Protein AF-K1T5Y8-F1 (afdb_monomer)

Nearest PDB structures (foldseek):
  9g2a-assembly1_B  TM=8.683E-01  e=1.234E-01  Staphylococcus aureus subsp. aureus N315
  5hk3-assembly1_A  TM=8.525E-01  e=1.234E-01  Mycobacterium tuberculosis H37Rv
  4mzm-assembly1_B  TM=7.540E-01  e=2.104E-01  Staphylococcus aureus subsp. aureus N315
  3db4-assembly1_A  TM=5.643E-01  e=4.244E+00  Homo sapiens

Foldseek 3Di:
DPPVVVVVVVVLVVVLV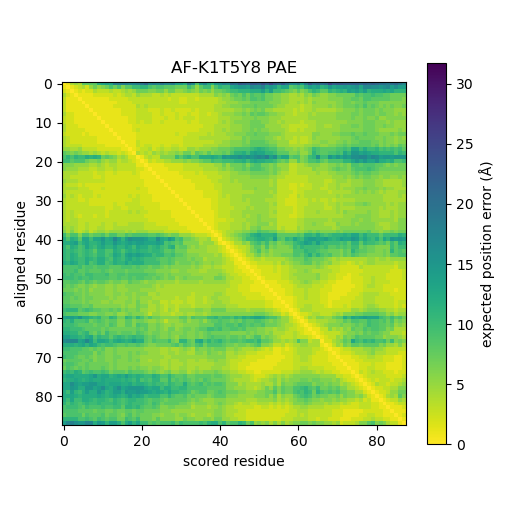VVPDPLSVQVVVQVVVVVCCVPPNPDDDDDDDAQDWDFDAQGRDDPPDDGGTDIWHFHDDDPPDPDTDIHD

Organism: NCBI:txid408170

Radius of gyration: 16.42 Å; Cα contacts (8 Å, |Δi|>4): 86; chains: 1; bounding box: 29×34×40 Å

pLDDT: mean 88.43, std 6.02, range [68.69, 96.88]

Mean predicted aligned error: 5.57 Å

Sequence (88 aa):
MNTEIHNNLEEAKIFLDTINTPDAIQFSEWTKEKTYLRYNGKLPQFPIYNNFIYWCNLGVNIGSEQNKLRPVLILRSSKNSPICTILL

Structure (mmCIF, N/CA/C/O backbone):
data_AF-K1T5Y8-F1
#
_entry.id   AF-K1T5Y8-F1
#
loop_
_atom_site.group_PDB
_atom_site.id
_atom_site.type_symbol
_atom_site.label_atom_id
_atom_site.label_alt_id
_atom_site.label_comp_id
_atom_site.label_asym_id
_atom_site.label_entity_id
_atom_site.label_seq_id
_atom_site.pdbx_PDB_ins_code
_atom_site.Cartn_x
_atom_site.Cartn_y
_atom_site.Cartn_z
_atom_site.occupancy
_atom_site.B_iso_or_equiv
_atom_site.auth_seq_id
_atom_site.auth_comp_id
_atom_site.auth_asym_id
_atom_site.auth_atom_id
_atom_site.pdbx_PDB_model_num
ATOM 1 N N . MET A 1 1 ? 9.045 24.508 -13.428 1.00 68.69 1 MET A N 1
ATOM 2 C CA . MET A 1 1 ? 8.889 23.098 -13.006 1.00 68.69 1 MET A CA 1
ATOM 3 C C . MET A 1 1 ? 9.989 22.797 -12.001 1.00 68.69 1 MET A C 1
ATOM 5 O O . MET A 1 1 ? 11.074 23.329 -12.189 1.00 68.69 1 MET A O 1
ATOM 9 N N . ASN A 1 2 ? 9.731 22.049 -10.926 1.00 93.31 2 ASN A N 1
ATOM 10 C CA . ASN A 1 2 ? 10.803 21.673 -9.998 1.00 93.31 2 ASN A CA 1
ATOM 11 C C . ASN A 1 2 ? 11.689 20.614 -10.681 1.00 93.31 2 ASN A C 1
ATOM 13 O O . ASN A 1 2 ? 11.192 19.547 -11.039 1.00 93.31 2 ASN A O 1
ATOM 17 N N . THR A 1 3 ? 12.964 20.943 -10.900 1.00 94.19 3 THR A N 1
ATOM 18 C CA . THR A 1 3 ? 13.915 20.127 -11.671 1.00 94.19 3 THR A CA 1
ATOM 19 C C . THR A 1 3 ? 14.169 18.765 -11.030 1.00 94.19 3 THR A C 1
ATOM 21 O O . THR A 1 3 ? 14.251 17.764 -11.730 1.00 94.19 3 THR A O 1
ATOM 24 N N . GLU A 1 4 ? 14.229 18.707 -9.701 1.00 95.25 4 GLU A N 1
ATOM 25 C CA . GLU A 1 4 ? 14.463 17.466 -8.959 1.00 95.25 4 GLU A CA 1
ATOM 26 C C . GLU A 1 4 ? 13.259 16.523 -9.066 1.00 95.25 4 GLU A C 1
ATOM 28 O O . GLU A 1 4 ? 13.411 15.344 -9.376 1.00 95.25 4 GLU A O 1
ATOM 33 N N . ILE A 1 5 ? 12.042 17.060 -8.904 1.00 93.06 5 ILE A N 1
ATOM 34 C CA . ILE A 1 5 ? 10.804 16.282 -9.069 1.00 93.06 5 ILE A CA 1
ATOM 35 C C . ILE A 1 5 ? 10.705 15.728 -10.492 1.00 93.06 5 ILE A C 1
ATOM 37 O O . ILE A 1 5 ? 10.322 14.577 -10.672 1.00 93.06 5 ILE A O 1
ATOM 41 N N . HIS A 1 6 ? 11.052 16.531 -11.501 1.00 94.38 6 HIS A N 1
ATOM 42 C CA . HIS A 1 6 ? 11.028 16.080 -12.888 1.00 94.38 6 HIS A CA 1
ATOM 43 C C . HIS A 1 6 ? 11.983 14.912 -13.134 1.00 94.38 6 HIS A C 1
ATOM 45 O O . HIS A 1 6 ? 11.545 13.890 -13.656 1.00 94.38 6 HIS A O 1
ATOM 51 N N . ASN A 1 7 ? 13.246 15.048 -12.722 1.00 96.88 7 ASN A N 1
ATOM 52 C CA . ASN A 1 7 ? 14.264 14.023 -12.938 1.00 96.88 7 ASN A CA 1
ATOM 53 C C . ASN A 1 7 ? 13.871 12.701 -12.266 1.00 96.88 7 ASN A C 1
ATOM 55 O O . ASN A 1 7 ? 13.891 11.660 -12.914 1.00 96.88 7 ASN A O 1
ATOM 59 N N . ASN A 1 8 ? 13.399 12.758 -11.015 1.00 94.94 8 ASN A N 1
ATOM 60 C CA . ASN A 1 8 ? 12.940 11.573 -10.287 1.00 94.94 8 ASN A CA 1
ATOM 61 C C . ASN A 1 8 ? 11.782 10.853 -11.004 1.00 94.94 8 ASN A C 1
ATOM 63 O O . ASN A 1 8 ? 11.720 9.624 -11.013 1.00 94.94 8 ASN A O 1
ATOM 67 N N . LEU A 1 9 ? 10.848 11.606 -11.597 1.00 94.25 9 LEU A N 1
ATOM 68 C CA . LEU A 1 9 ? 9.717 11.029 -12.328 1.00 94.25 9 LEU A CA 1
ATOM 69 C C . LEU A 1 9 ? 10.130 10.449 -13.687 1.00 94.25 9 LEU A C 1
ATOM 71 O O . LEU A 1 9 ? 9.604 9.404 -14.066 1.00 94.25 9 LEU A O 1
ATOM 75 N N . GLU A 1 10 ? 11.061 11.081 -14.405 1.00 95.62 10 GLU A N 1
ATOM 76 C CA . GLU A 1 10 ? 11.575 10.543 -15.673 1.00 95.62 10 GLU A CA 1
ATOM 77 C C . GLU A 1 10 ? 12.398 9.268 -15.458 1.00 95.62 10 GLU A C 1
ATOM 79 O O . GLU A 1 10 ? 12.196 8.292 -16.177 1.00 95.62 10 GLU A O 1
ATOM 84 N N . GLU A 1 11 ? 13.259 9.219 -14.439 1.00 95.50 11 GLU A N 1
ATOM 85 C CA . GLU A 1 11 ? 13.999 7.999 -14.088 1.00 95.50 11 GLU A CA 1
ATOM 86 C C . GLU A 1 11 ? 13.047 6.847 -13.736 1.00 95.50 11 GLU A C 1
ATOM 88 O O . GLU A 1 11 ? 13.191 5.733 -14.248 1.00 95.50 11 GLU A O 1
ATOM 93 N N . ALA A 1 12 ? 12.025 7.122 -12.918 1.00 94.00 12 ALA A N 1
ATOM 94 C CA . ALA A 1 12 ? 11.011 6.134 -12.562 1.00 94.00 12 ALA A CA 1
ATOM 95 C C . ALA A 1 12 ? 10.225 5.645 -13.787 1.00 94.00 12 ALA A C 1
ATOM 97 O O . ALA A 1 12 ? 9.966 4.449 -13.918 1.00 94.00 12 ALA A O 1
ATOM 98 N N . LYS A 1 13 ? 9.864 6.553 -14.698 1.00 94.62 13 LYS A N 1
ATOM 99 C CA . LYS A 1 13 ? 9.176 6.217 -15.946 1.00 94.62 13 LYS A CA 1
ATOM 100 C C . LYS A 1 13 ? 10.027 5.305 -16.827 1.00 94.62 13 LYS A C 1
ATOM 102 O O . LYS A 1 13 ? 9.532 4.261 -17.234 1.00 94.62 13 LYS A O 1
ATOM 107 N N . ILE A 1 14 ? 11.297 5.651 -17.066 1.00 95.62 14 ILE A N 1
ATOM 108 C CA . ILE A 1 14 ? 12.217 4.820 -17.862 1.00 95.62 14 ILE A CA 1
ATOM 109 C C . ILE A 1 14 ? 12.276 3.400 -17.285 1.00 95.62 14 ILE A C 1
ATOM 111 O O . ILE A 1 14 ? 12.188 2.423 -18.026 1.00 95.62 14 ILE A O 1
ATOM 115 N N . PHE A 1 15 ? 12.372 3.274 -15.959 1.00 93.62 15 PHE A N 1
ATOM 11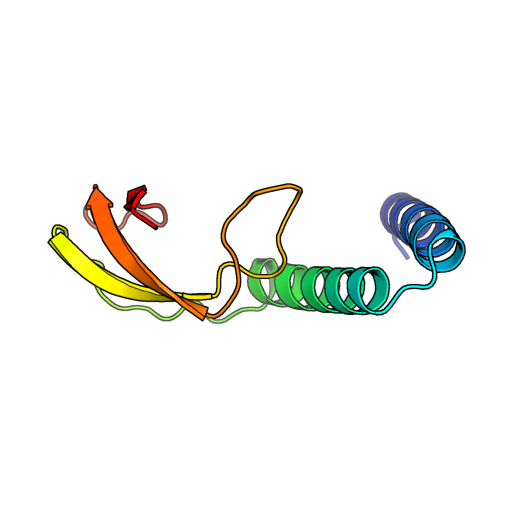6 C CA . PHE A 1 15 ? 12.399 1.972 -15.298 1.00 93.62 15 PHE A CA 1
ATOM 117 C C . PHE A 1 15 ? 11.089 1.186 -15.478 1.00 93.62 15 PHE A C 1
ATOM 119 O O . PHE A 1 15 ? 11.115 0.006 -15.832 1.00 93.62 15 PHE A O 1
ATOM 126 N N . LEU A 1 16 ? 9.931 1.822 -15.291 1.00 92.44 16 LEU A N 1
ATOM 127 C CA . LEU A 1 16 ? 8.631 1.170 -15.490 1.00 92.44 16 LEU A CA 1
ATOM 128 C C . LEU A 1 16 ? 8.428 0.725 -16.948 1.00 92.44 16 LEU A C 1
ATOM 130 O O . LEU A 1 16 ? 7.973 -0.398 -17.185 1.00 92.44 16 LEU A O 1
ATOM 134 N N . ASP A 1 17 ? 8.844 1.555 -17.905 1.00 92.12 17 ASP A N 1
ATOM 135 C CA . ASP A 1 17 ? 8.785 1.260 -19.339 1.00 92.12 17 ASP A CA 1
ATOM 136 C C . ASP A 1 17 ? 9.694 0.076 -19.718 1.00 92.12 17 ASP A C 1
ATOM 138 O O . ASP A 1 17 ? 9.345 -0.696 -20.610 1.00 92.12 17 ASP A O 1
ATOM 142 N N . THR A 1 18 ? 10.829 -0.130 -19.031 1.00 93.38 18 THR A N 1
ATOM 143 C CA . THR A 1 18 ? 11.683 -1.314 -19.276 1.00 93.38 18 THR A CA 1
ATOM 144 C C . THR A 1 18 ? 11.052 -2.635 -18.835 1.00 93.38 18 THR A C 1
ATOM 146 O O . THR A 1 18 ? 11.345 -3.669 -19.432 1.00 93.38 18 THR A O 1
ATOM 149 N N . ILE A 1 19 ? 10.186 -2.623 -17.817 1.00 90.25 19 ILE A N 1
ATOM 150 C CA . ILE A 1 19 ? 9.476 -3.824 -17.350 1.00 90.25 19 ILE A CA 1
ATOM 151 C C . ILE A 1 19 ? 8.288 -4.131 -18.272 1.00 90.25 19 ILE A C 1
ATOM 153 O O . ILE A 1 19 ? 8.086 -5.285 -18.646 1.00 90.25 19 ILE A O 1
ATOM 157 N N . 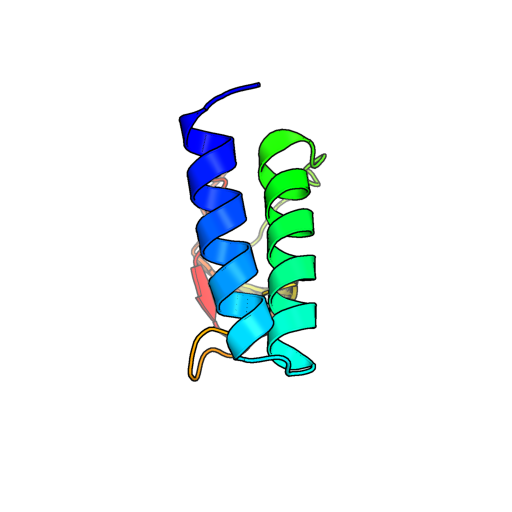ASN A 1 20 ? 7.512 -3.101 -18.637 1.00 77.94 20 ASN A N 1
ATOM 158 C CA . ASN A 1 20 ? 6.367 -3.162 -19.555 1.00 77.94 20 ASN A CA 1
ATOM 159 C C . ASN A 1 20 ? 5.346 -4.286 -19.255 1.00 77.94 20 ASN A C 1
ATOM 161 O O . ASN A 1 20 ? 4.863 -4.976 -20.155 1.00 77.94 20 ASN A O 1
ATOM 165 N N . THR A 1 21 ? 5.016 -4.489 -17.977 1.00 88.75 21 THR A N 1
ATOM 166 C CA . THR A 1 21 ? 3.985 -5.446 -17.541 1.00 88.75 21 THR A CA 1
ATOM 167 C C . THR A 1 21 ? 2.719 -4.730 -17.057 1.00 88.75 21 THR A C 1
ATOM 169 O O . THR A 1 21 ? 2.788 -3.574 -16.630 1.00 88.75 21 THR A O 1
ATOM 172 N N . PRO A 1 22 ? 1.552 -5.408 -17.047 1.00 87.38 22 PRO A N 1
ATOM 173 C CA . PRO A 1 22 ? 0.334 -4.871 -16.432 1.00 87.38 22 PRO A CA 1
ATOM 174 C C . PRO A 1 22 ? 0.538 -4.417 -14.978 1.00 87.38 22 PRO A C 1
ATOM 176 O O . PRO A 1 22 ? -0.004 -3.391 -14.573 1.00 87.38 22 PRO A O 1
ATOM 179 N N . ASP A 1 23 ? 1.374 -5.129 -14.220 1.00 85.06 23 ASP A N 1
ATOM 180 C CA . ASP A 1 23 ? 1.738 -4.774 -12.846 1.00 85.06 23 ASP A CA 1
ATOM 181 C C . ASP A 1 23 ? 2.475 -3.426 -12.772 1.00 85.06 23 ASP A C 1
ATOM 183 O O . ASP A 1 23 ? 2.181 -2.610 -11.898 1.00 85.06 23 ASP A O 1
ATOM 187 N N . ALA A 1 24 ? 3.397 -3.150 -13.704 1.00 89.00 24 ALA A N 1
ATOM 188 C CA . ALA A 1 24 ? 4.112 -1.873 -13.764 1.00 89.00 24 ALA A CA 1
ATOM 189 C C . ALA A 1 24 ? 3.159 -0.704 -14.074 1.00 89.00 24 ALA A C 1
ATOM 191 O O . ALA A 1 24 ? 3.255 0.362 -13.457 1.00 89.00 24 ALA A O 1
ATOM 192 N N . ILE A 1 25 ? 2.186 -0.925 -14.967 1.00 90.56 25 ILE A N 1
ATOM 193 C CA . ILE A 1 25 ? 1.124 0.048 -15.259 1.00 90.56 25 ILE A CA 1
ATOM 194 C C . ILE A 1 25 ? 0.302 0.308 -13.993 1.00 90.56 25 ILE A C 1
ATOM 196 O O . ILE A 1 25 ? 0.166 1.463 -13.585 1.00 90.56 25 ILE A O 1
ATOM 200 N N . GLN A 1 26 ? -0.162 -0.742 -13.314 1.00 88.94 26 GLN A N 1
ATOM 201 C CA . GLN A 1 26 ? -0.952 -0.615 -12.089 1.00 88.94 26 GLN A CA 1
ATOM 202 C C . GLN A 1 26 ? -0.183 0.113 -10.972 1.00 88.94 26 GLN A C 1
ATOM 204 O O . GLN A 1 26 ? -0.739 0.941 -10.246 1.00 88.94 26 GLN A O 1
ATOM 209 N N . PHE A 1 27 ? 1.116 -0.152 -10.838 1.00 89.81 27 PHE A N 1
ATOM 210 C CA . PHE A 1 27 ? 1.971 0.544 -9.881 1.00 89.81 27 PHE A CA 1
ATOM 211 C C . PHE A 1 27 ? 2.102 2.044 -10.197 1.00 89.81 27 PHE A C 1
ATOM 213 O O . PHE A 1 27 ? 2.081 2.883 -9.287 1.00 89.81 27 PHE A O 1
ATOM 220 N N . SER A 1 28 ? 2.190 2.406 -11.481 1.00 91.81 28 SER A N 1
ATOM 221 C CA . SER A 1 28 ? 2.210 3.807 -11.920 1.00 91.81 28 SER A CA 1
ATOM 222 C C . SER A 1 28 ? 0.898 4.532 -11.582 1.00 91.81 28 SER A C 1
ATOM 224 O O . SER A 1 28 ? 0.913 5.650 -11.056 1.00 91.81 28 SER A O 1
ATOM 226 N N . GLU A 1 29 ? -0.244 3.864 -11.779 1.00 91.50 29 GLU A N 1
ATOM 227 C CA . GLU A 1 29 ? -1.567 4.383 -11.428 1.00 91.50 29 GLU A CA 1
ATOM 228 C C . GLU A 1 29 ? -1.681 4.609 -9.921 1.00 91.50 29 GLU A C 1
ATOM 230 O O . GLU A 1 29 ? -2.068 5.695 -9.481 1.00 91.50 29 GLU A O 1
ATOM 235 N N . TRP A 1 30 ? -1.241 3.632 -9.124 1.00 89.94 30 TRP A N 1
ATOM 236 C CA . TRP A 1 30 ? -1.211 3.748 -7.671 1.00 89.94 30 TRP A CA 1
ATOM 237 C C . TRP A 1 30 ? -0.313 4.888 -7.188 1.00 89.94 30 TRP A C 1
ATOM 239 O O . TRP A 1 30 ? -0.657 5.596 -6.243 1.00 89.94 30 TRP A O 1
ATOM 249 N N . THR A 1 31 ? 0.825 5.118 -7.843 1.00 91.38 31 THR A N 1
ATOM 250 C CA . THR A 1 31 ? 1.733 6.225 -7.504 1.00 91.38 31 THR A CA 1
ATOM 251 C C . THR A 1 31 ? 1.055 7.583 -7.719 1.00 91.38 31 THR A C 1
ATOM 253 O O . THR A 1 31 ? 1.137 8.474 -6.861 1.00 91.38 31 THR A O 1
ATOM 256 N N . LYS A 1 32 ? 0.313 7.727 -8.822 1.00 91.50 32 LYS A N 1
ATOM 257 C CA . LYS A 1 32 ? -0.501 8.914 -9.116 1.00 9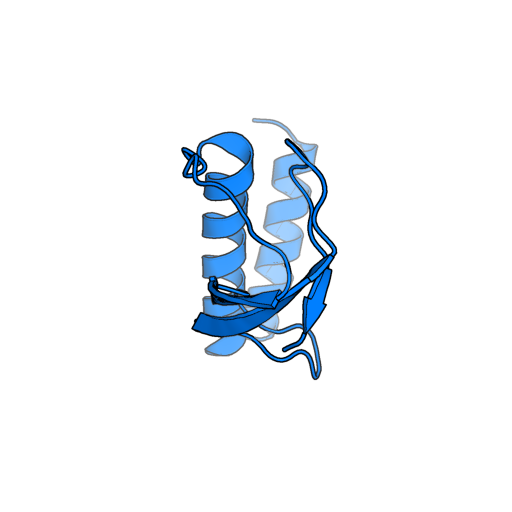1.50 32 LYS A CA 1
ATOM 258 C C . LYS A 1 32 ? -1.600 9.116 -8.067 1.00 91.50 32 LYS A C 1
ATOM 260 O O . LYS A 1 32 ? -1.720 10.206 -7.506 1.00 91.50 32 LYS A O 1
ATOM 265 N N . GLU A 1 33 ? -2.369 8.073 -7.760 1.00 89.56 33 GLU A N 1
ATOM 266 C CA . GLU A 1 33 ? -3.443 8.125 -6.759 1.00 89.56 33 GLU A CA 1
ATOM 267 C C . GLU A 1 33 ? -2.920 8.438 -5.355 1.00 89.56 33 GLU A C 1
ATOM 269 O O . GLU A 1 33 ? -3.452 9.316 -4.678 1.00 89.56 33 GLU A O 1
ATOM 274 N N . LYS A 1 34 ? -1.834 7.783 -4.929 1.00 89.25 34 LYS A N 1
ATOM 275 C CA . LYS A 1 34 ? -1.183 8.018 -3.634 1.00 89.25 34 LYS A CA 1
ATOM 276 C C . LYS A 1 34 ? -0.748 9.475 -3.483 1.00 89.25 34 LYS A C 1
ATOM 278 O O . LYS A 1 34 ? -0.928 10.062 -2.416 1.00 89.25 34 LYS A O 1
ATOM 283 N N . THR A 1 35 ? -0.210 10.070 -4.547 1.00 90.81 35 THR A N 1
ATOM 284 C CA . THR A 1 35 ? 0.184 11.486 -4.557 1.00 90.81 35 THR A CA 1
ATOM 285 C C . THR A 1 35 ? -1.031 12.392 -4.367 1.00 90.81 35 THR A C 1
ATOM 287 O O . THR A 1 35 ? -1.002 13.294 -3.527 1.00 90.81 35 THR A O 1
ATOM 290 N N . TYR A 1 36 ? -2.126 12.113 -5.079 1.00 89.25 36 TYR A N 1
ATOM 291 C CA . TYR A 1 36 ? -3.380 12.846 -4.913 1.00 89.25 36 TYR A CA 1
ATOM 292 C C . TYR A 1 36 ? -3.939 12.709 -3.491 1.00 89.25 36 TYR A C 1
ATOM 294 O O . TYR A 1 36 ? -4.257 13.715 -2.863 1.00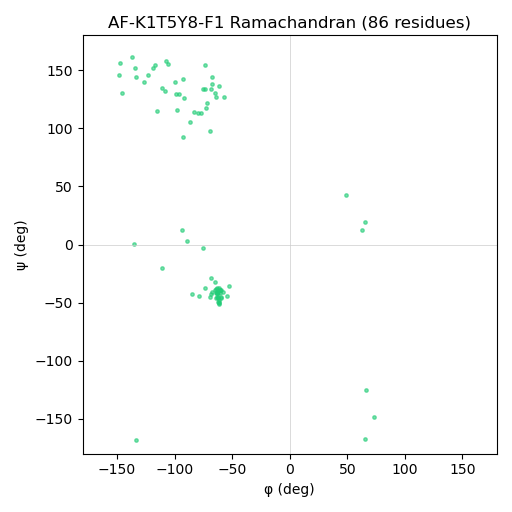 89.25 36 TYR A O 1
ATOM 302 N N . LEU A 1 37 ? -4.002 11.491 -2.947 1.00 85.81 3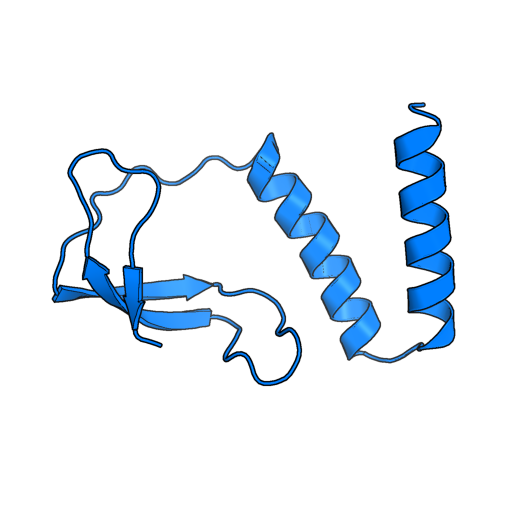7 LEU A N 1
ATOM 303 C CA . LEU A 1 37 ? -4.495 11.231 -1.592 1.00 85.81 37 LEU A CA 1
ATOM 304 C C . LEU A 1 37 ? -3.667 11.952 -0.524 1.00 85.81 37 LEU A C 1
ATOM 306 O O . LEU A 1 37 ? -4.236 12.491 0.421 1.00 85.81 37 LEU A O 1
ATOM 310 N N . ARG A 1 38 ? -2.339 12.002 -0.686 1.00 86.81 38 ARG A N 1
ATOM 311 C CA . ARG A 1 38 ? -1.432 12.631 0.281 1.00 86.81 38 ARG A CA 1
ATOM 312 C C . ARG A 1 38 ? -1.585 14.149 0.361 1.00 86.81 38 ARG A C 1
ATOM 314 O O . ARG A 1 38 ? -1.497 14.693 1.457 1.00 86.81 38 ARG A O 1
ATOM 321 N N . TYR A 1 39 ? -1.757 14.822 -0.776 1.00 87.94 39 TYR A N 1
ATOM 322 C CA . TYR A 1 39 ? -1.693 16.289 -0.839 1.00 87.94 39 TYR A CA 1
ATOM 323 C C . TYR A 1 39 ? -3.033 16.971 -1.132 1.00 87.94 39 TYR A C 1
ATOM 325 O O . TYR A 1 39 ? -3.180 18.151 -0.834 1.00 87.94 39 TYR A O 1
ATOM 333 N N . ASN A 1 40 ? -4.007 16.253 -1.695 1.00 85.75 40 ASN A N 1
ATOM 334 C CA . ASN A 1 40 ? -5.306 16.804 -2.095 1.00 85.75 40 ASN A CA 1
ATOM 335 C C . ASN A 1 40 ? -6.505 15.925 -1.682 1.00 85.75 40 ASN A C 1
ATOM 337 O O . ASN A 1 40 ? -7.658 16.256 -1.961 1.00 85.75 40 ASN A O 1
ATOM 341 N N . GLY A 1 41 ? -6.258 14.790 -1.023 1.00 73.50 41 GLY A N 1
ATOM 342 C CA . GLY A 1 41 ? -7.305 13.899 -0.548 1.00 73.50 41 GLY A CA 1
ATOM 343 C C . GLY A 1 41 ? -8.054 14.508 0.634 1.00 73.50 41 GLY A C 1
ATOM 344 O O . GLY A 1 41 ? -7.465 14.778 1.680 1.00 73.50 41 GLY A O 1
ATOM 345 N N . LYS A 1 42 ? -9.377 14.672 0.509 1.00 76.56 42 LYS A N 1
ATOM 346 C CA . LYS A 1 42 ? -10.236 14.871 1.683 1.00 76.56 42 LY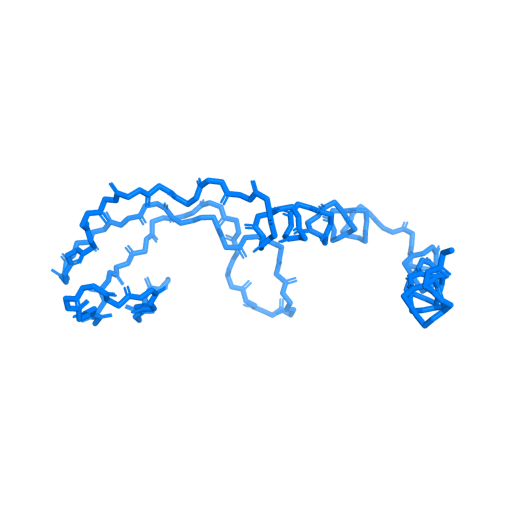S A CA 1
ATOM 347 C C . LYS A 1 42 ? -10.263 13.563 2.464 1.00 76.56 42 LYS A C 1
ATOM 349 O O . LYS A 1 42 ? -10.997 12.644 2.105 1.00 76.56 42 LYS A O 1
ATOM 354 N N . LEU A 1 43 ? -9.436 13.475 3.502 1.00 75.56 43 LEU A N 1
ATOM 355 C CA . LEU A 1 43 ? -9.443 12.321 4.388 1.00 75.56 43 LEU A CA 1
ATOM 356 C C . LEU A 1 43 ? -10.799 12.255 5.101 1.00 75.56 43 LEU A C 1
ATOM 358 O O . LEU A 1 43 ? -11.237 13.259 5.676 1.00 75.56 43 LEU A O 1
ATOM 362 N N . PRO A 1 44 ? -11.489 11.107 5.047 1.00 76.44 44 PRO A N 1
ATOM 363 C CA . PRO A 1 44 ? -12.766 10.964 5.714 1.00 76.44 44 PRO A CA 1
ATOM 364 C C . PRO A 1 44 ? -12.558 11.081 7.228 1.00 76.44 44 PRO A C 1
ATOM 366 O O . PRO A 1 44 ? -11.680 10.445 7.807 1.00 76.44 44 PRO A O 1
ATOM 369 N N . GLN A 1 45 ? -13.367 11.922 7.868 1.00 77.19 45 GLN A N 1
ATOM 370 C CA . GLN A 1 45 ? -13.352 12.085 9.317 1.00 77.19 45 GLN A CA 1
ATOM 371 C C . GLN A 1 45 ? -14.383 11.142 9.926 1.00 77.19 45 GLN A C 1
ATOM 373 O O . GLN A 1 45 ? -15.561 11.474 10.032 1.00 77.19 45 GLN A O 1
ATOM 378 N N . PHE A 1 46 ? -13.939 9.946 10.300 1.00 84.25 46 PHE A N 1
ATOM 379 C CA . PHE A 1 46 ? -14.733 9.013 11.091 1.00 84.25 46 PHE A CA 1
ATOM 380 C C . PHE A 1 46 ? -13.881 8.416 12.216 1.00 84.25 46 PHE A C 1
ATOM 382 O O . PHE A 1 46 ? -12.659 8.312 12.083 1.00 84.25 46 PHE A O 1
ATOM 389 N N . PRO A 1 47 ? -14.499 8.031 13.343 1.00 83.06 47 PRO A N 1
ATOM 390 C CA . PRO A 1 47 ? -13.777 7.406 14.440 1.00 83.06 47 PRO A CA 1
ATOM 391 C C . PRO A 1 47 ? -13.275 6.003 14.060 1.00 83.06 47 PRO A C 1
ATOM 393 O O . PRO A 1 47 ? -14.021 5.177 13.528 1.00 83.06 47 PRO A O 1
ATOM 396 N N . ILE A 1 48 ? -12.008 5.727 14.379 1.00 88.06 48 ILE A N 1
ATOM 397 C CA . ILE A 1 48 ? -11.395 4.399 14.262 1.00 88.06 48 ILE A CA 1
ATOM 398 C C . ILE A 1 48 ? -11.416 3.731 15.639 1.00 88.06 48 ILE A C 1
ATOM 400 O O . ILE A 1 48 ? -10.757 4.204 16.569 1.00 88.06 48 ILE A O 1
ATOM 404 N N . TYR A 1 49 ? -12.153 2.629 15.761 1.00 89.62 49 TYR A N 1
ATOM 405 C CA . TYR A 1 49 ? -12.305 1.878 17.007 1.00 89.62 49 TYR A CA 1
ATOM 406 C C . TYR A 1 49 ? -11.390 0.651 17.050 1.00 89.62 49 TYR A C 1
ATOM 408 O O . TYR A 1 49 ? -11.242 -0.065 16.061 1.00 89.62 49 TYR A O 1
ATOM 416 N N . ASN A 1 50 ? -10.805 0.384 18.220 1.00 92.25 50 ASN A N 1
ATOM 417 C CA . ASN A 1 50 ? -10.051 -0.848 18.468 1.00 92.25 50 ASN A CA 1
ATOM 418 C C . ASN A 1 50 ? -10.981 -2.064 18.461 1.00 92.25 50 ASN A C 1
ATOM 420 O O . ASN A 1 50 ? -12.092 -1.982 18.977 1.00 92.25 50 ASN A O 1
ATOM 424 N N . ASN A 1 51 ? -10.488 -3.192 17.949 1.00 93.56 51 ASN A N 1
ATOM 425 C CA . ASN A 1 51 ? -11.197 -4.468 17.801 1.00 93.56 51 ASN A CA 1
ATOM 426 C C . ASN A 1 51 ? -12.374 -4.445 16.810 1.00 93.56 51 ASN A C 1
ATOM 428 O O . ASN A 1 51 ? -13.233 -5.323 16.854 1.00 93.56 51 ASN A O 1
ATOM 432 N N . PHE A 1 52 ? -12.414 -3.463 15.908 1.00 93.88 52 PHE A N 1
ATOM 433 C CA . PHE A 1 52 ? -13.395 -3.392 14.824 1.00 93.88 52 PHE A CA 1
ATOM 434 C C . PHE A 1 52 ? -12.756 -3.757 13.484 1.00 93.88 52 PHE A C 1
ATOM 436 O O . PHE A 1 52 ? -11.545 -3.615 13.294 1.00 93.88 52 PHE A O 1
ATOM 443 N N . ILE A 1 53 ? -13.596 -4.215 12.555 1.00 94.38 53 ILE A N 1
ATOM 444 C CA . ILE A 1 53 ? -13.198 -4.540 11.187 1.00 94.38 53 ILE A CA 1
ATOM 445 C C . ILE A 1 53 ? -13.493 -3.347 10.283 1.00 94.38 53 ILE A C 1
ATOM 447 O O . ILE A 1 53 ? -14.616 -2.842 10.263 1.00 94.38 53 ILE A O 1
ATOM 451 N N . TYR A 1 54 ? -12.496 -2.934 9.507 1.00 92.94 54 TYR A N 1
ATOM 452 C CA . TYR A 1 54 ? -12.628 -1.895 8.489 1.00 92.94 54 TYR A CA 1
ATOM 453 C C . TYR A 1 54 ? -12.207 -2.445 7.133 1.00 92.94 54 TYR A C 1
ATOM 455 O O . TYR A 1 54 ? -11.297 -3.262 7.039 1.00 92.94 54 TYR A O 1
ATOM 463 N N . TRP A 1 55 ? -12.858 -1.984 6.069 1.00 92.19 55 TRP A N 1
ATOM 464 C CA . TRP A 1 55 ? -12.388 -2.233 4.712 1.00 92.19 55 TRP A CA 1
ATOM 465 C C . TRP A 1 55 ? -11.322 -1.201 4.361 1.00 92.19 55 TRP A C 1
ATOM 467 O O . TRP A 1 55 ? -11.614 -0.008 4.269 1.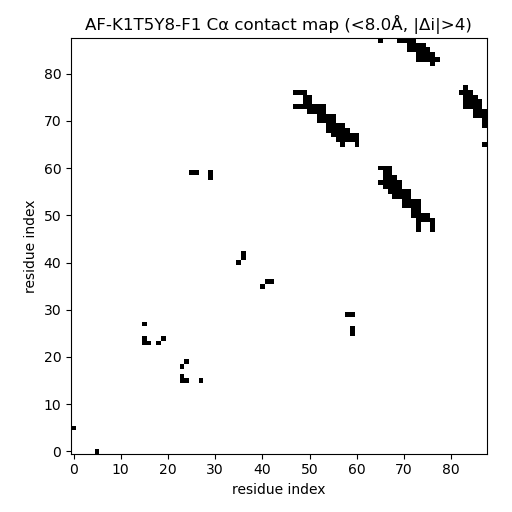00 92.19 55 TRP A O 1
ATOM 477 N N . CYS A 1 56 ? -10.087 -1.657 4.171 1.00 89.75 56 CYS A N 1
ATOM 478 C CA . CYS A 1 56 ? -8.958 -0.799 3.838 1.00 89.75 56 CYS A CA 1
ATOM 479 C C . CYS A 1 56 ? -8.493 -1.064 2.409 1.00 89.75 56 CYS A C 1
ATOM 481 O O . CYS A 1 56 ? -8.350 -2.215 1.999 1.00 89.75 56 CYS A O 1
ATOM 483 N N . ASN A 1 57 ? -8.242 0.011 1.660 1.00 89.19 57 ASN A N 1
ATOM 484 C CA . ASN A 1 57 ? -7.528 -0.059 0.391 1.00 89.19 57 ASN A CA 1
ATOM 485 C C . ASN A 1 57 ? -6.022 0.030 0.668 1.00 89.19 57 ASN A C 1
ATOM 487 O O . ASN A 1 57 ? -5.517 1.104 0.991 1.00 89.19 57 ASN A O 1
ATOM 491 N N . LEU A 1 58 ? -5.324 -1.100 0.557 1.00 88.06 58 LEU A N 1
ATOM 492 C CA . LEU A 1 58 ? -3.882 -1.203 0.805 1.00 88.06 58 LEU A CA 1
ATOM 493 C C . LEU A 1 58 ? -3.035 -0.930 -0.451 1.00 88.06 58 LEU A C 1
ATOM 495 O O . LEU A 1 58 ? -1.812 -1.017 -0.398 1.00 88.06 58 LEU A O 1
ATOM 499 N N . GLY A 1 59 ? -3.666 -0.579 -1.576 1.00 86.88 59 GLY A N 1
ATOM 500 C CA . GLY A 1 59 ? -2.981 -0.265 -2.828 1.00 86.88 59 GLY A CA 1
ATOM 501 C C . GLY A 1 59 ? -2.413 -1.494 -3.542 1.00 86.88 59 GLY A C 1
ATOM 502 O O . GLY A 1 59 ? -2.989 -2.584 -3.486 1.00 86.88 59 GLY A O 1
ATOM 503 N N . VAL A 1 60 ? -1.295 -1.290 -4.242 1.00 86.06 60 VAL A N 1
ATOM 504 C CA . VAL A 1 60 ? -0.533 -2.315 -4.984 1.00 86.06 60 VAL A CA 1
ATOM 505 C C . VAL A 1 60 ? 0.560 -2.897 -4.079 1.00 86.06 60 VAL A C 1
ATOM 507 O O . VAL A 1 60 ? 1.128 -2.156 -3.279 1.00 86.06 60 VAL A O 1
ATOM 510 N N . ASN A 1 61 ? 0.837 -4.206 -4.175 1.00 80.50 61 ASN A N 1
ATOM 511 C CA . ASN A 1 61 ? 1.797 -4.865 -3.275 1.00 80.50 61 ASN A CA 1
ATOM 512 C C . ASN A 1 61 ? 3.227 -4.476 -3.630 1.00 80.50 61 ASN A C 1
ATOM 514 O O . ASN A 1 61 ? 3.554 -4.212 -4.786 1.00 80.50 61 ASN A O 1
ATOM 518 N N . ILE A 1 62 ? 4.094 -4.560 -2.628 1.00 80.94 62 ILE A N 1
ATOM 519 C CA . ILE A 1 62 ? 5.533 -4.638 -2.824 1.00 80.94 62 ILE A CA 1
ATOM 520 C C . ILE A 1 62 ? 5.979 -6.010 -2.299 1.00 80.94 62 ILE A C 1
ATOM 522 O O . ILE A 1 62 ? 5.822 -6.326 -1.122 1.00 80.94 62 ILE A O 1
ATOM 526 N N . GLY A 1 63 ? 6.480 -6.878 -3.183 1.00 82.06 63 GLY A N 1
ATOM 527 C CA . GLY A 1 63 ? 6.882 -8.243 -2.819 1.00 82.06 63 GLY A CA 1
ATOM 528 C C . GLY A 1 63 ? 5.701 -9.124 -2.388 1.00 82.06 63 GLY A C 1
ATOM 529 O O . GLY A 1 63 ? 4.729 -9.266 -3.123 1.00 82.06 63 GLY A O 1
ATOM 530 N N . SER A 1 64 ? 5.779 -9.724 -1.199 1.00 83.06 64 SER A N 1
ATOM 531 C CA . SER A 1 64 ? 4.756 -10.658 -0.686 1.00 83.06 64 SER A CA 1
ATOM 532 C C . SER A 1 64 ? 3.687 -9.995 0.193 1.00 83.06 64 SER A C 1
ATOM 534 O O . SER A 1 64 ? 2.943 -10.689 0.888 1.00 83.06 64 SER A O 1
ATOM 536 N N . GLU A 1 65 ? 3.616 -8.662 0.207 1.00 84.62 65 GLU A N 1
ATOM 537 C CA . GLU A 1 65 ? 2.598 -7.923 0.958 1.00 84.62 65 GLU A CA 1
ATOM 538 C C . GLU A 1 65 ? 1.181 -8.254 0.470 1.00 84.62 65 GL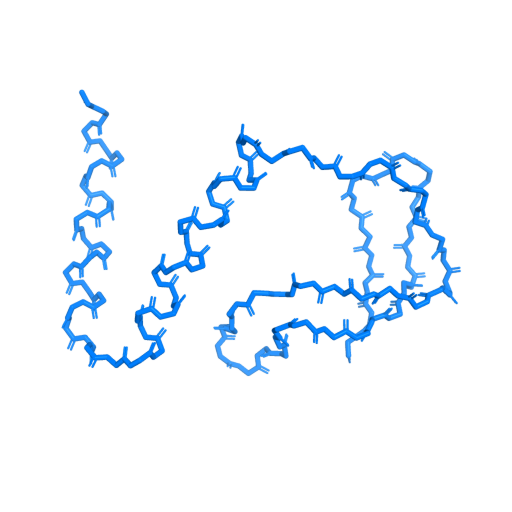U A C 1
ATOM 540 O O . GLU A 1 65 ? 0.901 -8.291 -0.731 1.00 84.62 65 GLU A O 1
ATOM 545 N N . GLN A 1 66 ? 0.256 -8.453 1.410 1.00 79.75 66 GLN A N 1
ATOM 546 C CA . GLN A 1 66 ? -1.163 -8.540 1.079 1.00 79.75 66 GLN A CA 1
ATOM 547 C C . GLN A 1 66 ? -1.702 -7.145 0.748 1.00 79.75 66 GLN A C 1
ATOM 549 O O . GLN A 1 66 ? -1.446 -6.186 1.472 1.00 79.75 66 GLN A O 1
ATOM 554 N N . ASN A 1 67 ? -2.456 -7.032 -0.345 1.00 82.81 67 ASN A N 1
ATOM 555 C CA . ASN A 1 67 ? -2.822 -5.747 -0.940 1.00 82.81 67 ASN A CA 1
ATOM 556 C C . ASN A 1 67 ? -4.320 -5.658 -1.300 1.00 82.81 67 ASN A C 1
ATOM 558 O O . ASN A 1 67 ? -5.117 -6.520 -0.909 1.00 82.81 67 ASN A O 1
ATOM 562 N N . LYS A 1 68 ? -4.684 -4.614 -2.066 1.00 83.88 68 LYS A N 1
ATOM 563 C CA . LYS A 1 68 ? -6.045 -4.304 -2.546 1.00 83.88 68 LYS A CA 1
ATOM 564 C C . LYS A 1 68 ? -7.026 -3.961 -1.417 1.00 83.88 68 LYS A C 1
ATOM 566 O O . LYS A 1 68 ? -6.635 -3.639 -0.297 1.00 83.88 68 LYS A O 1
ATOM 571 N N . LEU A 1 69 ? -8.314 -3.938 -1.759 1.00 89.00 69 LEU A N 1
ATOM 572 C CA . LEU A 1 69 ? -9.418 -3.674 -0.848 1.00 89.00 69 LEU A CA 1
ATOM 573 C C . LEU A 1 69 ? -9.746 -4.941 -0.049 1.00 89.00 69 LEU A C 1
ATOM 575 O O . LEU A 1 69 ? -10.212 -5.926 -0.623 1.00 89.00 69 LEU A O 1
ATOM 579 N N . ARG A 1 70 ? -9.515 -4.918 1.266 1.00 91.81 70 ARG A N 1
ATOM 580 C CA . ARG A 1 70 ? -9.790 -6.066 2.142 1.00 91.81 70 ARG A CA 1
ATOM 581 C C . ARG A 1 70 ? -10.213 -5.665 3.554 1.00 91.81 70 ARG A C 1
ATOM 583 O O . ARG A 1 70 ? -9.885 -4.558 3.989 1.00 91.81 70 ARG A O 1
ATOM 590 N N . PRO A 1 71 ? -10.940 -6.543 4.268 1.00 94.44 71 PRO A N 1
ATOM 591 C CA . PRO A 1 71 ? -11.215 -6.350 5.682 1.00 94.44 71 PRO A CA 1
ATOM 592 C C . PRO A 1 71 ? -9.925 -6.467 6.498 1.00 94.44 71 PRO A C 1
ATOM 594 O O . PRO A 1 71 ? -9.113 -7.358 6.261 1.00 94.44 71 PRO A O 1
ATOM 597 N N . VAL A 1 72 ? -9.762 -5.575 7.470 1.00 94.56 72 VAL A N 1
ATOM 598 C CA . VAL A 1 72 ? -8.628 -5.541 8.397 1.00 94.56 72 VAL A CA 1
ATOM 599 C C . VAL A 1 72 ? -9.145 -5.348 9.814 1.00 94.56 72 VAL A C 1
ATOM 601 O O . VAL A 1 72 ? -10.117 -4.619 10.026 1.00 94.56 72 VAL A O 1
ATOM 604 N N . LEU A 1 73 ? -8.499 -5.978 10.792 1.00 95.62 73 LEU A N 1
ATOM 605 C CA . LEU A 1 73 ? -8.822 -5.793 12.206 1.00 95.62 73 LEU A CA 1
ATOM 606 C C . LEU A 1 73 ? -7.951 -4.680 12.791 1.00 95.62 73 LEU A C 1
ATOM 608 O O . LEU A 1 73 ? -6.726 -4.760 12.732 1.00 95.62 73 LEU A O 1
ATOM 612 N N . ILE A 1 74 ? -8.561 -3.671 13.411 1.00 95.00 74 ILE A N 1
ATOM 613 C CA . ILE A 1 74 ? -7.812 -2.635 14.132 1.00 95.00 74 ILE A CA 1
ATOM 614 C C . ILE A 1 74 ? -7.356 -3.188 15.482 1.00 95.00 74 ILE A C 1
ATOM 616 O O . ILE A 1 74 ? -8.174 -3.423 16.370 1.00 95.00 74 ILE A O 1
ATOM 620 N N . LEU A 1 75 ? -6.046 -3.358 15.660 1.00 94.62 75 LEU A N 1
ATOM 621 C CA . LEU A 1 75 ? -5.458 -3.825 16.918 1.00 94.62 75 LEU A CA 1
ATOM 622 C C . LEU A 1 75 ? -5.228 -2.679 17.901 1.00 94.62 75 LEU A C 1
ATOM 624 O O . LEU A 1 75 ? -5.445 -2.824 19.104 1.00 94.62 75 LEU A O 1
ATOM 628 N N . ARG A 1 76 ? -4.718 -1.550 17.394 1.00 89.50 76 ARG A N 1
ATOM 629 C CA . ARG A 1 76 ? -4.352 -0.390 18.210 1.00 89.50 76 ARG A CA 1
ATOM 630 C C . ARG A 1 76 ? -4.619 0.911 17.470 1.00 89.50 76 ARG A C 1
ATOM 632 O O . ARG A 1 76 ? -4.155 1.115 16.355 1.00 89.50 76 ARG A O 1
ATOM 639 N N . SER A 1 77 ? -5.305 1.809 18.148 1.00 89.38 77 SER A N 1
ATOM 640 C CA . SER A 1 77 ? -5.645 3.163 17.745 1.00 89.38 77 SER A CA 1
ATOM 641 C C . SER A 1 77 ? -5.695 4.009 19.014 1.00 89.38 77 SER A C 1
ATOM 643 O O . SER A 1 77 ? -6.074 3.520 20.086 1.00 89.38 77 SER A O 1
ATOM 645 N N . SER A 1 78 ? -5.294 5.270 18.905 1.00 85.75 78 SER A N 1
ATOM 646 C CA . SER A 1 78 ? -5.408 6.263 19.970 1.00 85.75 78 SER A CA 1
ATOM 647 C C . SER A 1 78 ? -6.325 7.398 19.527 1.00 85.75 78 SER A C 1
ATOM 649 O O . SER A 1 78 ? -6.518 7.656 18.337 1.00 85.75 78 SER A O 1
ATOM 651 N N . LYS A 1 79 ? -6.934 8.075 20.504 1.00 80.88 79 LYS A N 1
ATOM 652 C CA . LYS A 1 79 ? -7.872 9.168 20.239 1.00 80.88 79 LYS A CA 1
ATOM 653 C C . LYS A 1 79 ? -7.179 10.250 19.401 1.00 80.88 79 LYS A C 1
ATOM 655 O O . LYS A 1 79 ? -6.123 10.737 19.791 1.00 80.88 79 LYS A O 1
ATOM 660 N N . ASN A 1 80 ? -7.795 10.622 18.279 1.00 76.06 80 ASN A N 1
ATOM 661 C CA . ASN A 1 80 ? -7.301 11.611 17.310 1.00 76.06 80 ASN A CA 1
ATOM 662 C C . ASN A 1 80 ? -5.974 11.255 16.610 1.00 76.06 80 ASN A C 1
ATOM 664 O O . ASN A 1 80 ? -5.385 12.124 15.969 1.00 76.06 80 ASN A O 1
ATOM 668 N N . SER A 1 81 ? -5.487 10.014 16.708 1.00 81.12 81 SER A N 1
ATOM 669 C CA . SER A 1 81 ? -4.284 9.619 15.975 1.00 81.12 81 SER A CA 1
ATOM 670 C C . SER A 1 81 ? -4.585 9.415 14.490 1.00 81.12 81 SER A C 1
ATOM 672 O O . SER A 1 81 ? -5.546 8.718 14.159 1.00 81.12 81 SER A O 1
ATOM 674 N N . PRO A 1 82 ? -3.745 9.949 13.583 1.00 79.31 82 PRO A N 1
ATOM 675 C CA . PRO A 1 82 ? -3.840 9.665 12.153 1.00 79.31 82 PRO A CA 1
ATOM 676 C C . PRO A 1 82 ? -3.305 8.271 11.781 1.00 79.31 82 PRO A C 1
ATOM 678 O O . PRO A 1 82 ? -3.334 7.897 10.613 1.00 79.31 82 PRO A O 1
ATOM 681 N N . ILE A 1 83 ? -2.777 7.513 12.749 1.00 85.62 83 ILE A N 1
ATOM 682 C CA . ILE A 1 83 ? -2.124 6.216 12.541 1.00 85.62 83 ILE A CA 1
ATOM 683 C C . ILE A 1 83 ? -2.764 5.169 13.457 1.00 85.62 83 ILE A C 1
ATOM 685 O O . ILE A 1 83 ? -3.035 5.436 14.632 1.00 85.62 83 ILE A O 1
ATOM 689 N N . CYS A 1 84 ? -2.957 3.962 12.926 1.00 90.31 84 CYS A N 1
ATOM 690 C CA . CYS A 1 84 ? -3.390 2.786 13.673 1.00 90.31 84 CYS A CA 1
ATOM 691 C C . CYS A 1 84 ? -2.593 1.544 13.246 1.00 90.31 84 CYS A C 1
ATOM 693 O O . CYS A 1 84 ? -1.966 1.519 12.188 1.00 90.31 84 CYS A O 1
ATOM 695 N N . THR A 1 85 ? -2.605 0.515 14.089 1.00 93.44 85 THR A N 1
ATOM 696 C CA . THR A 1 85 ? -2.057 -0.809 13.786 1.00 93.44 85 THR A CA 1
ATOM 697 C C . THR A 1 85 ? -3.191 -1.727 13.363 1.00 93.44 85 THR A C 1
ATOM 699 O O . THR A 1 85 ? -4.183 -1.856 14.086 1.00 93.44 85 THR A O 1
ATOM 702 N N . ILE A 1 86 ? -3.014 -2.392 12.225 1.00 94.12 86 ILE A N 1
ATOM 703 C CA . ILE A 1 86 ? -3.996 -3.305 11.645 1.00 94.12 86 ILE A CA 1
ATOM 704 C C . ILE A 1 86 ? -3.428 -4.722 11.537 1.00 94.12 86 ILE A C 1
ATOM 706 O O . ILE A 1 86 ? -2.217 -4.896 11.407 1.00 94.12 86 ILE A O 1
ATOM 710 N N . LEU A 1 87 ? -4.308 -5.718 11.583 1.00 92.44 87 LEU A N 1
ATOM 711 C CA . LEU A 1 87 ? -4.033 -7.107 11.218 1.00 92.44 87 LEU A CA 1
ATOM 712 C C . LEU A 1 87 ? -4.750 -7.418 9.896 1.00 92.44 87 LEU A C 1
ATOM 714 O O . LEU A 1 87 ? -5.926 -7.069 9.747 1.00 92.44 87 LEU A O 1
ATOM 718 N N . LEU A 1 88 ? -4.017 -8.032 8.964 1.00 87.12 88 LEU A N 1
ATOM 719 C CA . LEU A 1 88 ? -4.386 -8.270 7.563 1.00 87.12 88 LEU A CA 1
ATOM 720 C C . LEU A 1 88 ? -4.577 -9.753 7.253 1.00 87.12 88 LEU A C 1
ATOM 722 O O . LEU A 1 88 ? -3.815 -10.559 7.833 1.00 87.12 88 LEU A O 1
#

Secondary structure (DSSP, 8-state):
--HHHHHHHHHHHHHHHHH--HHHHHHHHHHHHHHHHHHH---------TT-EEEEE--S-STT---SEEEEEEEEE-TT-S-EEEE-

Solvent-accessible surface area (backbone atoms only — not comparable to full-atom values): 5457 Å² total; per-residue (Å²): 130,65,66,68,65,50,52,57,51,52,56,51,46,56,54,40,61,71,67,69,42,73,66,46,52,51,48,53,51,46,52,54,50,51,52,43,49,74,78,71,45,83,74,81,90,71,92,78,56,63,80,36,77,43,80,42,76,58,52,71,59,70,87,89,48,86,48,38,78,41,72,28,40,26,72,42,59,55,91,91,51,96,61,69,44,71,48,122

InterPro domains:
  IPR003477 mRNA interferase PemK-like [PF02452] (53-79)
  IPR011067 Plasmid maintenance toxin/Cell growth inhibitor [G3DSA:2.30.30.110] (46-88)